Protein AF-A0A158KRB9-F1 (afdb_monomer_lite)

Radius of gyration: 19.68 Å; chains: 1; bounding box: 40×32×48 Å

Structure (mmCIF, N/CA/C/O backbone):
data_AF-A0A158KRB9-F1
#
_entry.id   AF-A0A158KRB9-F1
#
loop_
_atom_site.group_PDB
_atom_site.id
_atom_site.type_symbol
_atom_site.label_atom_id
_atom_site.label_alt_id
_atom_site.label_comp_id
_atom_site.label_asym_id
_atom_site.label_entity_id
_atom_site.label_seq_id
_atom_site.pdbx_PDB_ins_code
_atom_site.Cartn_x
_atom_site.Cartn_y
_atom_site.Cartn_z
_atom_site.occupancy
_atom_site.B_iso_or_equiv
_atom_site.auth_seq_id
_atom_site.auth_comp_id
_atom_site.auth_asym_id
_atom_site.auth_atom_id
_atom_site.pdbx_PDB_model_num
ATOM 1 N N . MET A 1 1 ? 10.032 -12.652 4.197 1.00 51.66 1 MET A N 1
ATOM 2 C CA . MET A 1 1 ? 9.252 -13.588 5.044 1.00 51.66 1 MET A CA 1
ATOM 3 C C . MET A 1 1 ? 8.449 -12.874 6.134 1.00 51.66 1 MET A C 1
ATOM 5 O O . MET A 1 1 ? 7.261 -13.137 6.249 1.00 51.66 1 MET A O 1
ATOM 9 N N . PHE A 1 2 ? 9.044 -11.918 6.857 1.00 42.50 2 PHE A N 1
ATOM 10 C CA . PHE A 1 2 ? 8.398 -11.170 7.950 1.00 42.50 2 PHE A CA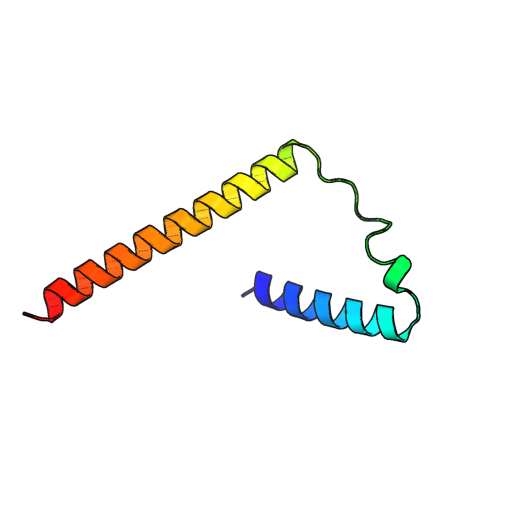 1
ATOM 11 C C . PHE A 1 2 ? 7.069 -10.471 7.593 1.00 42.50 2 PHE A C 1
ATOM 13 O O . PHE A 1 2 ? 6.090 -10.638 8.311 1.00 42.50 2 PHE A O 1
ATOM 20 N N . ARG A 1 3 ? 6.976 -9.784 6.444 1.00 58.97 3 ARG A N 1
ATOM 21 C CA . ARG A 1 3 ? 5.738 -9.091 6.018 1.00 58.97 3 ARG A CA 1
ATOM 22 C C . ARG A 1 3 ? 4.538 -10.037 5.821 1.00 58.97 3 ARG A C 1
ATOM 24 O O . ARG A 1 3 ? 3.426 -9.703 6.204 1.00 58.97 3 ARG A O 1
ATOM 31 N N . LYS A 1 4 ? 4.776 -11.243 5.289 1.00 51.50 4 LYS A N 1
ATOM 32 C CA . LYS A 1 4 ? 3.726 -12.241 4.995 1.00 51.50 4 LYS A CA 1
ATOM 33 C C . LYS A 1 4 ? 3.173 -12.913 6.260 1.00 51.50 4 LYS A C 1
ATOM 35 O O . LYS A 1 4 ? 2.047 -13.396 6.261 1.00 51.50 4 LYS A O 1
ATOM 40 N N . ILE A 1 5 ? 3.954 -12.951 7.343 1.00 58.41 5 ILE A N 1
ATOM 41 C CA . ILE A 1 5 ? 3.511 -13.467 8.648 1.00 58.41 5 ILE A CA 1
ATOM 42 C C . ILE A 1 5 ? 2.600 -12.444 9.339 1.00 58.41 5 ILE A C 1
ATOM 44 O O . ILE A 1 5 ? 1.578 -12.831 9.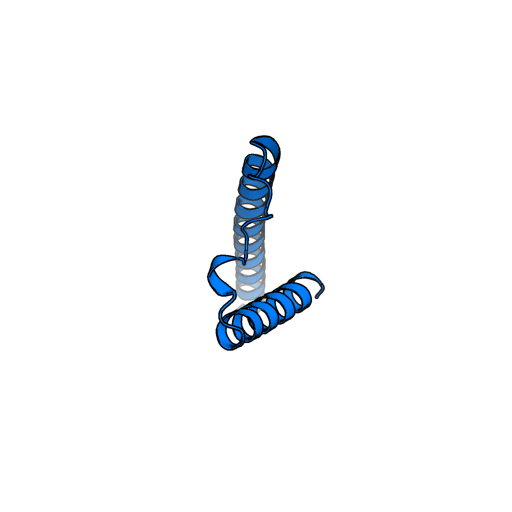906 1.00 58.41 5 ILE A O 1
ATOM 48 N N . GLU A 1 6 ? 2.926 -11.156 9.230 1.00 60.53 6 GLU A N 1
ATOM 49 C CA . GLU A 1 6 ? 2.123 -10.067 9.795 1.00 60.53 6 GLU A CA 1
ATOM 50 C C . GLU A 1 6 ? 0.744 -9.962 9.124 1.00 60.53 6 GLU A C 1
ATOM 52 O O . GLU A 1 6 ? -0.275 -9.843 9.798 1.00 60.53 6 GLU A O 1
ATOM 57 N N . GLU A 1 7 ? 0.690 -10.136 7.802 1.00 60.84 7 GLU A N 1
ATOM 58 C CA . GLU A 1 7 ? -0.547 -10.097 7.010 1.00 60.84 7 GLU A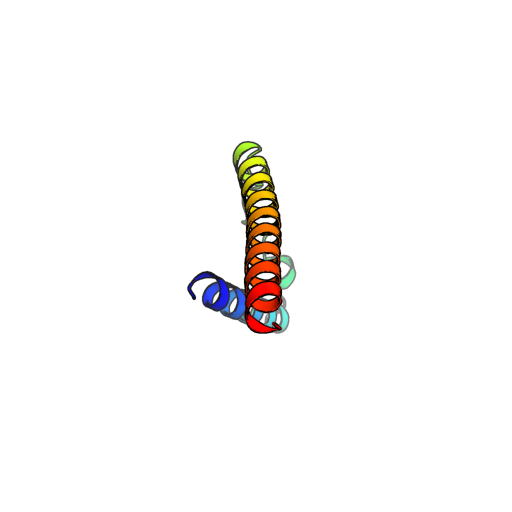 CA 1
ATOM 59 C C . GLU A 1 7 ? -1.509 -11.264 7.315 1.00 60.84 7 GLU A C 1
ATOM 61 O O . GLU A 1 7 ? -2.729 -11.104 7.372 1.00 60.84 7 GLU A O 1
ATOM 66 N N . ARG A 1 8 ? -0.978 -12.463 7.593 1.00 65.25 8 ARG A N 1
ATOM 67 C CA . ARG A 1 8 ? -1.814 -13.597 8.034 1.00 65.25 8 ARG A CA 1
ATOM 68 C C . ARG A 1 8 ? -2.361 -13.387 9.445 1.00 65.25 8 ARG A C 1
ATOM 70 O O . ARG A 1 8 ? -3.487 -13.794 9.735 1.00 65.25 8 ARG A O 1
ATOM 77 N N . ARG A 1 9 ? -1.566 -12.776 10.329 1.00 71.25 9 ARG A N 1
ATOM 78 C CA . ARG A 1 9 ? -1.973 -12.465 11.707 1.00 71.25 9 ARG A CA 1
ATOM 79 C C . ARG A 1 9 ? -3.032 -11.369 11.734 1.00 71.25 9 ARG A C 1
ATOM 81 O O . ARG A 1 9 ? -4.003 -11.512 12.476 1.00 71.25 9 ARG A O 1
ATOM 88 N N . SER A 1 10 ? -2.902 -10.341 10.897 1.00 77.75 10 SER A N 1
ATOM 89 C CA . SER A 1 10 ? -3.894 -9.274 10.790 1.00 77.75 10 SER A CA 1
ATOM 90 C C . SER A 1 10 ? -5.245 -9.818 10.320 1.00 77.75 10 SER A C 1
ATOM 92 O O . SER A 1 10 ? -6.224 -9.644 11.039 1.00 77.75 10 SER A O 1
ATOM 94 N N . LEU A 1 11 ? -5.315 -10.597 9.235 1.00 82.38 11 LEU A N 1
ATOM 95 C CA . LEU A 1 11 ? -6.592 -11.162 8.773 1.00 82.38 11 LEU A CA 1
ATOM 96 C C . LEU A 1 11 ? -7.264 -12.050 9.835 1.00 82.38 11 LEU A C 1
ATOM 98 O O . LEU A 1 11 ? -8.456 -11.910 10.110 1.00 82.38 11 LEU A O 1
ATOM 102 N N . ALA A 1 12 ? -6.502 -12.934 10.485 1.00 88.12 12 ALA A N 1
ATOM 103 C CA . ALA A 1 12 ? -7.034 -13.785 11.547 1.00 88.12 12 ALA A CA 1
ATOM 104 C C . ALA A 1 12 ? -7.578 -12.965 12.731 1.00 88.12 12 ALA A C 1
ATOM 106 O O . ALA A 1 12 ? -8.610 -13.308 13.309 1.00 88.12 12 ALA A O 1
ATOM 107 N N . ASN A 1 13 ? -6.912 -11.864 13.083 1.00 86.19 13 ASN A N 1
ATOM 108 C CA . ASN A 1 13 ? -7.366 -10.956 14.134 1.00 86.19 13 ASN A CA 1
ATOM 109 C C . ASN A 1 13 ? -8.650 -10.214 13.741 1.00 86.19 13 ASN A C 1
ATOM 111 O O . ASN A 1 13 ? -9.534 -10.062 14.582 1.00 86.19 13 ASN A O 1
ATOM 115 N N . TRP A 1 14 ? -8.804 -9.837 12.471 1.00 87.69 14 TRP A N 1
ATOM 116 C CA . TRP A 1 14 ? -10.022 -9.204 11.956 1.00 87.69 14 TRP A CA 1
ATOM 117 C C . TRP A 1 14 ? -11.202 -10.176 11.949 1.00 87.69 14 TRP A C 1
ATOM 119 O O . TRP A 1 14 ? -12.281 -9.835 12.429 1.00 87.69 14 TRP A O 1
ATOM 129 N N . VAL A 1 15 ? -10.986 -11.423 11.518 1.00 91.38 15 VAL A N 1
ATOM 130 C CA . VAL A 1 15 ? -12.005 -12.484 11.583 1.00 91.38 15 VAL A CA 1
ATOM 131 C C . VAL A 1 15 ? -12.442 -12.744 13.030 1.00 91.38 15 VAL A C 1
ATOM 133 O O . VAL A 1 15 ? -13.632 -12.890 13.305 1.00 91.38 15 VAL A O 1
ATOM 136 N N . ARG A 1 16 ? -11.507 -12.769 13.987 1.00 90.56 16 ARG A N 1
ATOM 137 C CA . ARG A 1 16 ? -11.843 -12.903 15.417 1.00 90.56 16 ARG A CA 1
ATOM 138 C C . ARG A 1 16 ? -12.607 -11.689 15.947 1.00 90.56 16 ARG A C 1
ATOM 140 O O . ARG A 1 16 ? -13.563 -11.863 16.697 1.00 90.56 16 ARG A O 1
ATOM 147 N N . ALA A 1 17 ? -12.215 -10.475 15.561 1.00 88.94 17 ALA A N 1
ATOM 148 C CA . ALA A 1 17 ? -12.911 -9.252 15.953 1.00 88.94 17 ALA A CA 1
ATOM 149 C C . ALA A 1 17 ? -14.342 -9.199 15.391 1.00 88.94 17 ALA A C 1
ATOM 151 O O . ALA A 1 17 ? -15.248 -8.790 16.114 1.00 88.94 17 ALA A O 1
ATOM 152 N N . ALA A 1 18 ? -14.551 -9.685 14.163 1.00 90.12 18 ALA A N 1
ATOM 153 C CA . ALA A 1 18 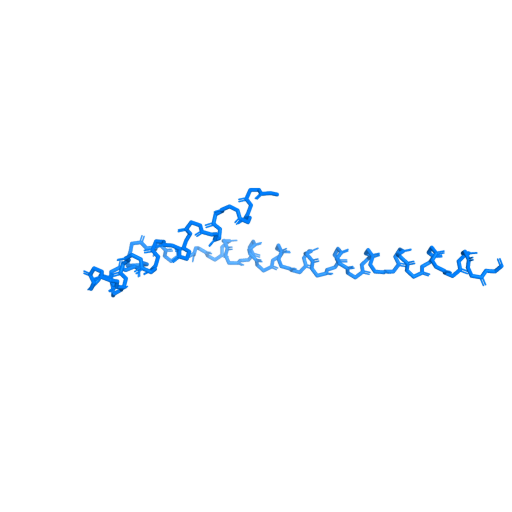? -15.865 -9.875 13.541 1.00 90.12 18 ALA A CA 1
ATOM 154 C C . ALA A 1 18 ? -16.752 -10.809 14.349 1.00 90.12 18 ALA A C 1
ATOM 156 O O . ALA A 1 18 ? -17.836 -10.414 14.768 1.00 90.12 18 ALA A O 1
ATOM 157 N N . LYS A 1 19 ? -16.250 -12.009 14.654 1.00 93.06 19 LYS A N 1
ATOM 158 C CA . LYS A 1 19 ? -16.979 -12.993 15.464 1.00 93.06 19 LYS A CA 1
ATOM 159 C C . LYS A 1 19 ? -17.312 -12.478 16.865 1.00 93.06 19 LYS A C 1
ATOM 161 O O . LYS A 1 19 ? -18.338 -12.842 17.419 1.00 93.06 19 LYS A O 1
ATOM 166 N N . ALA A 1 20 ? -16.463 -11.619 17.424 1.00 92.50 20 ALA A N 1
ATOM 167 C CA . ALA A 1 20 ? -16.673 -11.005 18.731 1.00 92.50 20 ALA A CA 1
ATOM 168 C C . ALA A 1 20 ? -17.559 -9.740 18.700 1.00 92.50 20 ALA A C 1
ATOM 170 O O . ALA A 1 20 ? -17.702 -9.100 19.738 1.00 92.50 20 ALA A O 1
ATOM 171 N N . GLY A 1 21 ? -18.083 -9.316 17.540 1.00 90.69 21 GLY A N 1
ATOM 172 C CA . GLY A 1 21 ? -18.869 -8.079 17.413 1.00 90.69 21 GLY A CA 1
ATOM 173 C C . GLY A 1 21 ? -18.066 -6.791 17.652 1.00 90.69 21 GLY A C 1
ATOM 174 O O . GLY A 1 21 ? -18.629 -5.738 17.932 1.00 90.69 21 GLY A O 1
ATOM 175 N N . ARG A 1 22 ? -16.730 -6.855 17.568 1.00 90.31 22 ARG A N 1
ATOM 176 C CA . ARG A 1 22 ? -15.806 -5.747 17.876 1.00 90.31 22 ARG A CA 1
ATOM 177 C C . ARG A 1 22 ? -15.154 -5.129 16.640 1.00 90.31 22 ARG A C 1
ATOM 179 O O . ARG A 1 22 ? -14.206 -4.367 16.800 1.00 90.31 22 ARG A O 1
ATOM 186 N N . LEU A 1 23 ? -15.643 -5.414 15.428 1.00 84.56 23 LEU A N 1
ATOM 187 C CA . LEU A 1 23 ? -15.087 -4.833 14.193 1.00 84.56 23 LEU A CA 1
ATOM 188 C C . LEU A 1 23 ? -15.047 -3.311 14.226 1.00 84.56 23 LEU A C 1
ATOM 190 O O . LEU A 1 23 ? -14.024 -2.738 13.879 1.00 84.56 23 LEU A O 1
ATOM 194 N N . GLY A 1 24 ? -16.103 -2.667 14.728 1.00 81.62 24 GLY A N 1
ATOM 195 C CA . GLY A 1 24 ? -16.147 -1.208 14.837 1.00 81.62 24 GLY A CA 1
ATOM 196 C C . GLY A 1 24 ? -15.043 -0.615 15.719 1.00 81.62 24 GLY A C 1
ATOM 197 O O . GLY A 1 24 ? -14.740 0.561 15.572 1.00 81.62 24 GLY A O 1
ATOM 198 N N . LYS A 1 25 ? -14.426 -1.415 16.607 1.00 83.31 25 LYS A N 1
ATOM 199 C CA . LYS A 1 25 ? -13.311 -1.014 17.484 1.00 83.31 25 LYS A CA 1
ATOM 200 C C . LYS A 1 25 ? -11.933 -1.246 16.858 1.00 83.31 25 LYS A C 1
ATOM 202 O O . LYS A 1 25 ? -10.936 -0.739 17.370 1.00 83.31 25 LYS A O 1
ATOM 207 N N . VAL A 1 26 ? -11.851 -2.021 15.776 1.00 81.81 26 VAL A N 1
ATOM 208 C CA . VAL A 1 26 ? -10.590 -2.281 15.070 1.00 81.81 26 VAL A CA 1
ATOM 209 C C . VAL A 1 26 ? -10.146 -0.990 14.387 1.00 81.81 26 VAL A C 1
ATOM 211 O O . VAL A 1 26 ? -10.927 -0.353 13.693 1.00 81.81 26 VAL A O 1
ATOM 214 N N . GLY A 1 27 ? -8.899 -0.578 14.616 1.00 73.88 27 GLY A N 1
ATOM 215 C CA . GLY A 1 27 ? -8.349 0.649 14.033 1.00 73.88 27 GLY A CA 1
ATOM 216 C C . GLY A 1 27 ? -8.719 1.944 14.766 1.00 73.88 27 GLY A C 1
ATOM 217 O O . GLY A 1 27 ? -8.106 2.964 14.486 1.00 73.88 27 GLY A O 1
ATOM 218 N N . GLN A 1 28 ? -9.612 1.925 15.768 1.00 79.50 28 GLN A N 1
ATOM 219 C CA . GLN A 1 28 ? -9.957 3.136 16.539 1.00 79.50 28 GLN A CA 1
ATOM 220 C C . GLN A 1 28 ? -8.764 3.743 17.295 1.00 79.50 28 GLN A C 1
ATOM 222 O O . GLN A 1 28 ? -8.724 4.942 17.537 1.00 79.50 28 GLN A O 1
ATOM 227 N N . GLN A 1 29 ? -7.793 2.913 17.680 1.00 76.00 29 GLN A N 1
ATOM 228 C CA . GLN A 1 29 ? -6.560 3.347 18.345 1.00 76.00 29 GLN A CA 1
ATOM 229 C C . GLN A 1 29 ? -5.407 3.584 17.362 1.00 76.00 29 GLN A C 1
ATOM 231 O O . GLN A 1 29 ? -4.290 3.889 17.784 1.00 76.00 29 GLN A O 1
ATOM 236 N N . GLN A 1 30 ? -5.639 3.399 16.058 1.00 72.50 30 GLN A N 1
ATOM 237 C CA . GLN A 1 30 ? -4.611 3.647 15.064 1.00 72.50 30 GLN A CA 1
ATOM 238 C C . GLN A 1 30 ? -4.405 5.154 14.972 1.00 72.50 30 GLN A C 1
ATOM 240 O O . GLN A 1 30 ? -5.305 5.898 14.587 1.00 72.50 30 GLN A O 1
ATOM 245 N N . LYS A 1 31 ? -3.216 5.605 15.374 1.00 78.31 31 LYS A N 1
ATOM 246 C CA . LYS A 1 31 ? -2.837 7.006 15.222 1.00 78.31 31 LYS A CA 1
ATOM 247 C C . LYS A 1 31 ? -2.924 7.365 13.734 1.00 78.31 31 LYS A C 1
ATOM 249 O O . LYS A 1 31 ? -2.438 6.574 12.918 1.00 78.31 31 LYS A O 1
ATOM 254 N N . PRO A 1 32 ? -3.524 8.516 13.379 1.00 76.81 32 PRO A N 1
ATOM 255 C CA . PRO A 1 32 ? -3.392 9.053 12.036 1.00 76.81 32 PRO A CA 1
ATOM 256 C C . PRO A 1 32 ? -1.912 9.084 11.663 1.00 76.81 32 PRO A C 1
ATOM 258 O O . PRO A 1 32 ? -1.082 9.484 12.483 1.00 76.81 32 PRO A O 1
ATOM 261 N N . LEU A 1 33 ? -1.588 8.607 10.461 1.00 77.38 33 LEU A N 1
ATOM 262 C CA . LEU A 1 33 ? -0.218 8.667 9.970 1.00 77.38 33 LEU A CA 1
ATOM 263 C C . LEU A 1 33 ? 0.193 10.132 9.877 1.00 77.38 33 LEU A 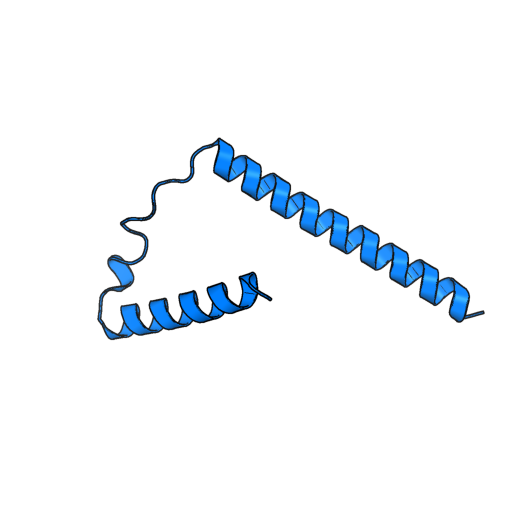C 1
ATOM 265 O O . LEU A 1 33 ? -0.562 10.970 9.384 1.00 77.38 33 LEU A O 1
ATOM 269 N N . THR A 1 34 ? 1.392 10.429 10.357 1.00 86.12 34 THR A N 1
ATOM 270 C CA . THR A 1 34 ? 2.007 11.732 10.124 1.00 86.12 34 THR A CA 1
ATOM 271 C C . THR A 1 34 ? 2.285 11.904 8.631 1.00 86.12 34 THR A C 1
ATOM 273 O O . THR A 1 34 ? 2.469 10.925 7.903 1.00 86.12 34 THR A O 1
ATOM 276 N N . GLU A 1 35 ? 2.350 13.148 8.164 1.00 88.44 35 GLU A N 1
ATOM 277 C CA . GLU A 1 35 ? 2.666 13.466 6.765 1.00 88.44 35 GLU A CA 1
ATOM 278 C C . GLU A 1 35 ? 3.958 12.769 6.302 1.00 88.44 35 GLU A C 1
ATOM 280 O O . GLU A 1 35 ? 3.992 12.135 5.250 1.00 88.44 35 GLU A O 1
ATOM 285 N N . LEU A 1 36 ? 4.988 12.755 7.154 1.00 89.50 36 LEU A N 1
ATOM 286 C CA . LEU A 1 36 ? 6.248 12.068 6.878 1.00 89.50 36 LEU A CA 1
ATOM 287 C C . LEU A 1 36 ? 6.079 10.551 6.690 1.00 89.50 36 LEU A C 1
ATOM 289 O O . LEU A 1 36 ? 6.724 9.954 5.829 1.00 89.50 36 LEU A O 1
ATOM 293 N N . GLU A 1 37 ? 5.219 9.906 7.479 1.00 89.44 37 GLU A N 1
ATOM 294 C CA . GLU A 1 37 ? 4.935 8.476 7.329 1.00 89.44 37 GLU A CA 1
ATOM 295 C C . GLU A 1 37 ? 4.144 8.180 6.049 1.00 89.44 37 GLU A C 1
ATOM 297 O O . GLU A 1 37 ? 4.363 7.138 5.423 1.00 89.44 37 GLU A O 1
ATOM 302 N N . MET A 1 38 ? 3.256 9.086 5.632 1.00 91.31 38 MET A N 1
ATOM 303 C CA . MET A 1 38 ? 2.542 8.980 4.356 1.00 91.31 38 MET A CA 1
ATOM 304 C C . MET A 1 38 ? 3.509 9.071 3.175 1.00 91.31 38 MET A C 1
ATOM 306 O O . MET A 1 38 ? 3.506 8.191 2.311 1.00 91.31 38 MET A O 1
ATOM 310 N N . GLU A 1 39 ? 4.388 10.072 3.182 1.00 94.69 39 GLU A N 1
ATOM 311 C CA . GLU A 1 39 ? 5.428 10.252 2.167 1.00 94.69 39 GLU A CA 1
ATOM 312 C C . GLU A 1 39 ? 6.383 9.054 2.127 1.00 94.69 39 GLU A C 1
ATOM 314 O O . GLU A 1 39 ? 6.660 8.500 1.062 1.00 94.69 39 GLU A O 1
ATOM 319 N N . LEU A 1 40 ? 6.816 8.560 3.292 1.00 95.00 40 LEU A N 1
ATOM 320 C CA . LEU A 1 40 ? 7.653 7.365 3.383 1.00 95.00 40 LEU A CA 1
ATOM 321 C C . LEU A 1 40 ? 6.967 6.136 2.772 1.00 95.00 40 LEU A C 1
ATOM 323 O O . LEU A 1 40 ? 7.618 5.326 2.107 1.00 95.00 40 LEU A O 1
ATOM 327 N N . ASN A 1 41 ? 5.664 5.972 3.000 1.00 92.12 41 ASN A N 1
ATOM 328 C CA . ASN A 1 41 ? 4.895 4.880 2.412 1.00 92.12 41 ASN A CA 1
ATOM 329 C C . ASN A 1 41 ? 4.755 5.034 0.894 1.00 92.12 41 ASN A C 1
ATOM 331 O O . ASN A 1 41 ? 4.898 4.033 0.185 1.00 92.12 41 ASN A O 1
ATOM 335 N N . ARG A 1 42 ? 4.552 6.258 0.390 1.00 96.06 42 ARG A N 1
ATOM 336 C CA . ARG A 1 42 ? 4.527 6.543 -1.052 1.00 96.06 42 ARG A CA 1
ATOM 337 C C . ARG A 1 42 ? 5.854 6.162 -1.706 1.00 96.06 42 ARG A C 1
ATOM 339 O O . ARG A 1 42 ? 5.872 5.332 -2.611 1.00 96.06 42 ARG A O 1
ATOM 346 N N . VAL A 1 43 ? 6.968 6.648 -1.163 1.00 97.50 43 VAL A N 1
ATOM 347 C CA . VAL A 1 43 ? 8.313 6.362 -1.688 1.00 97.50 43 VAL A CA 1
ATOM 348 C C . VAL A 1 43 ? 8.634 4.866 -1.627 1.00 97.50 43 VAL A C 1
ATOM 350 O O . VAL A 1 43 ? 9.204 4.304 -2.561 1.00 97.50 43 VAL A O 1
ATOM 353 N N . LYS A 1 44 ? 8.243 4.166 -0.553 1.00 96.81 44 LYS A N 1
ATOM 354 C CA . LYS A 1 44 ? 8.420 2.705 -0.460 1.00 96.81 44 LYS A CA 1
ATOM 355 C C . LYS A 1 44 ? 7.638 1.945 -1.531 1.00 96.81 44 LYS A C 1
ATOM 357 O O . LYS A 1 44 ? 8.112 0.892 -1.963 1.00 96.81 44 LYS A O 1
ATOM 362 N N . ARG A 1 45 ? 6.458 2.435 -1.919 1.00 96.62 45 ARG A N 1
ATOM 363 C CA . ARG A 1 45 ? 5.644 1.849 -2.988 1.00 96.62 45 ARG A CA 1
ATOM 364 C C . ARG A 1 45 ? 6.300 2.066 -4.349 1.00 96.62 45 ARG A C 1
ATOM 366 O O . ARG A 1 45 ? 6.559 1.081 -5.031 1.00 96.62 45 ARG A O 1
ATOM 373 N N . GLU A 1 46 ? 6.641 3.306 -4.684 1.00 97.69 46 GLU A N 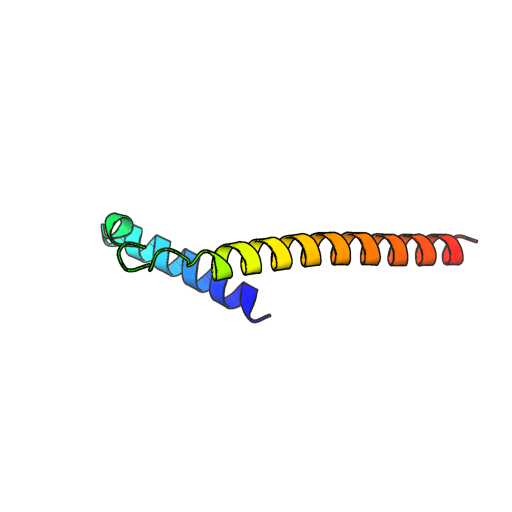1
ATOM 374 C CA . GLU A 1 46 ? 7.320 3.650 -5.943 1.00 97.69 46 GLU A CA 1
ATOM 375 C C . GLU A 1 46 ? 8.632 2.860 -6.094 1.00 97.69 46 GLU A C 1
ATOM 377 O O . GLU A 1 46 ? 8.903 2.252 -7.127 1.00 97.69 46 GLU A O 1
ATOM 382 N N . LEU A 1 47 ? 9.416 2.747 -5.016 1.00 97.88 47 LEU A N 1
ATOM 383 C CA . LEU A 1 47 ? 10.642 1.949 -5.013 1.00 97.88 47 LEU A CA 1
ATOM 384 C C . LEU A 1 47 ? 10.389 0.456 -5.274 1.00 97.88 47 LEU A C 1
ATOM 386 O O . LEU A 1 47 ? 11.243 -0.220 -5.851 1.00 97.88 47 LEU A O 1
ATOM 390 N N . ALA A 1 48 ? 9.267 -0.093 -4.804 1.00 97.38 48 ALA A N 1
ATOM 391 C CA . ALA A 1 48 ? 8.915 -1.487 -5.053 1.00 97.38 48 ALA A CA 1
ATOM 392 C C . ALA A 1 48 ? 8.517 -1.713 -6.519 1.00 97.38 48 ALA A C 1
ATOM 394 O O . ALA A 1 48 ? 8.954 -2.705 -7.103 1.00 97.38 48 ALA A O 1
ATOM 395 N N . GLU A 1 49 ? 7.760 -0.784 -7.106 1.00 97.44 49 GLU A N 1
ATOM 396 C CA . GLU A 1 49 ? 7.361 -0.800 -8.519 1.00 97.44 49 GLU A CA 1
ATOM 397 C C . GLU A 1 49 ? 8.602 -0.741 -9.428 1.00 97.44 49 GLU A C 1
ATOM 399 O O . GLU A 1 49 ? 8.840 -1.665 -10.207 1.00 97.44 49 GLU A O 1
ATOM 404 N N . VAL A 1 50 ? 9.497 0.228 -9.210 1.00 98.19 50 VAL A N 1
ATOM 405 C CA . VAL A 1 50 ? 10.747 0.364 -9.984 1.00 98.19 50 VAL A CA 1
ATOM 406 C C . VAL A 1 50 ? 11.652 -0.866 -9.847 1.00 98.19 50 VAL A C 1
ATOM 408 O O . VAL A 1 50 ? 12.282 -1.307 -10.811 1.00 98.19 50 VAL A O 1
ATOM 411 N N . LYS A 1 51 ? 11.746 -1.462 -8.649 1.00 97.50 51 LYS A N 1
ATOM 412 C CA . LYS A 1 51 ? 12.529 -2.696 -8.455 1.00 97.50 51 LYS A CA 1
ATOM 413 C C . LYS A 1 51 ? 11.952 -3.860 -9.253 1.00 97.50 51 LYS A C 1
ATOM 415 O O . LYS A 1 51 ? 12.731 -4.607 -9.841 1.00 97.50 51 LYS A O 1
ATOM 420 N N . MET A 1 52 ? 10.628 -3.997 -9.274 1.00 97.38 52 MET A N 1
ATOM 421 C CA . MET A 1 52 ? 9.946 -5.028 -10.051 1.00 97.38 52 MET A CA 1
ATOM 422 C C . MET A 1 52 ? 10.209 -4.848 -11.548 1.00 97.38 52 MET A C 1
ATOM 424 O O . MET A 1 52 ? 10.635 -5.799 -12.196 1.00 97.38 52 MET A O 1
ATOM 428 N N . GLU A 1 53 ? 10.034 -3.639 -12.083 1.00 96.75 53 GLU A N 1
ATOM 429 C CA . GLU A 1 53 ? 10.302 -3.327 -13.495 1.00 96.75 53 GLU A CA 1
ATOM 430 C C . GLU A 1 53 ? 11.751 -3.630 -13.885 1.00 96.75 53 GLU A C 1
ATOM 432 O O . GLU A 1 53 ? 12.012 -4.328 -14.865 1.00 96.75 53 GLU A O 1
ATOM 437 N N . ARG A 1 54 ? 12.714 -3.183 -13.070 1.00 96.62 54 ARG A N 1
ATOM 438 C CA . ARG A 1 54 ? 14.136 -3.485 -13.272 1.00 96.62 54 ARG A CA 1
ATOM 439 C C . ARG A 1 54 ? 14.396 -4.990 -13.304 1.00 96.62 54 ARG A C 1
ATOM 441 O O . ARG A 1 54 ? 15.200 -5.457 -14.110 1.00 96.62 54 ARG A O 1
ATOM 448 N N . ASP A 1 55 ? 13.781 -5.746 -12.402 1.00 96.56 55 ASP A N 1
ATOM 449 C CA . ASP A 1 55 ? 14.002 -7.188 -12.323 1.00 96.56 55 ASP A CA 1
ATOM 450 C C . ASP A 1 55 ? 13.354 -7.917 -13.511 1.00 96.56 55 ASP A C 1
ATOM 452 O O . ASP A 1 55 ? 13.983 -8.808 -14.080 1.00 96.56 55 ASP A O 1
ATOM 456 N N . LEU A 1 56 ? 12.190 -7.464 -13.988 1.00 96.06 56 LEU A N 1
ATOM 457 C CA . LEU A 1 56 ? 11.594 -7.935 -15.244 1.00 96.06 56 LEU A CA 1
ATOM 458 C C . LEU A 1 56 ? 12.517 -7.695 -16.445 1.00 96.06 56 LEU A C 1
ATOM 460 O O . LEU A 1 56 ? 12.727 -8.608 -17.244 1.00 96.06 56 LEU A O 1
ATOM 464 N N . LEU A 1 57 ? 13.127 -6.511 -16.548 1.00 94.69 57 LEU A N 1
ATOM 465 C CA . LEU A 1 57 ? 14.081 -6.211 -17.620 1.00 94.69 57 LEU A CA 1
ATOM 466 C C . LEU A 1 57 ? 15.310 -7.122 -17.565 1.00 94.69 57 LEU A C 1
ATOM 468 O O . LEU A 1 57 ? 15.755 -7.621 -18.598 1.00 94.69 57 LEU A O 1
ATOM 472 N N . LYS A 1 58 ? 15.839 -7.404 -16.369 1.00 93.69 58 LYS A N 1
ATOM 473 C CA . LYS A 1 58 ? 16.940 -8.367 -16.213 1.00 93.69 58 LYS A CA 1
ATOM 474 C C . LYS A 1 58 ? 16.545 -9.747 -16.725 1.00 93.69 58 LYS A C 1
ATOM 476 O O . LYS A 1 58 ? 17.305 -10.335 -17.494 1.00 93.69 58 LYS A O 1
ATOM 481 N N . PHE A 1 59 ? 15.363 -10.238 -16.355 1.00 93.31 59 PHE A N 1
ATOM 482 C CA . PHE A 1 59 ? 14.873 -11.521 -16.855 1.00 93.31 59 PHE A CA 1
ATOM 483 C C . PHE A 1 59 ? 14.735 -11.513 -18.379 1.00 93.31 59 PHE A C 1
ATOM 485 O O . PHE A 1 59 ? 15.243 -12.423 -19.026 1.00 93.31 59 PHE A O 1
ATOM 492 N N . ALA A 1 60 ? 14.162 -10.459 -18.968 1.00 91.81 60 ALA A N 1
ATOM 493 C CA . ALA A 1 60 ? 14.064 -10.322 -20.422 1.00 91.81 60 ALA A CA 1
ATOM 494 C C . ALA A 1 60 ? 15.439 -10.391 -21.112 1.00 91.81 60 ALA A C 1
ATOM 496 O O . ALA A 1 60 ? 15.594 -11.095 -22.108 1.00 91.81 60 ALA A O 1
ATOM 497 N N . THR A 1 61 ? 16.464 -9.729 -20.559 1.00 91.56 61 THR A N 1
ATOM 498 C CA . THR A 1 61 ? 17.826 -9.805 -21.118 1.00 91.56 61 THR A CA 1
ATOM 499 C C . THR A 1 61 ? 18.463 -11.186 -20.984 1.00 91.56 61 THR A C 1
ATOM 501 O O . THR A 1 61 ? 19.204 -11.586 -21.877 1.00 91.56 61 THR A O 1
ATOM 504 N N . TYR A 1 62 ? 18.184 -11.919 -19.901 1.00 88.88 62 TYR A N 1
ATOM 505 C CA . TYR A 1 62 ? 18.642 -13.298 -19.735 1.00 88.88 62 TYR A CA 1
ATOM 506 C C . TYR A 1 62 ? 17.998 -14.211 -20.787 1.00 88.88 62 TYR A C 1
ATOM 508 O O . TYR A 1 62 ? 18.701 -14.863 -21.549 1.00 88.88 62 TYR A O 1
ATOM 516 N N . PHE A 1 63 ? 16.670 -14.161 -20.932 1.00 85.25 63 PHE A N 1
ATOM 517 C CA . PHE A 1 63 ? 15.965 -14.955 -21.942 1.00 85.25 63 PHE A CA 1
ATOM 518 C C . PHE A 1 63 ? 16.406 -14.630 -23.374 1.00 85.25 63 PHE A C 1
ATOM 520 O O . PHE A 1 63 ? 16.544 -15.537 -24.190 1.00 85.25 63 PHE A O 1
ATOM 527 N N . ALA A 1 64 ? 16.684 -13.361 -23.685 1.00 87.62 64 ALA A N 1
ATOM 528 C CA . ALA A 1 64 ? 17.184 -12.964 -25.001 1.00 87.62 64 ALA A CA 1
ATOM 529 C C . ALA A 1 64 ? 18.596 -13.500 -25.317 1.00 87.62 64 ALA A C 1
ATOM 531 O O . ALA A 1 64 ? 18.938 -13.642 -26.492 1.00 87.62 64 ALA A O 1
ATOM 532 N N . LYS A 1 65 ? 19.424 -13.773 -24.299 1.00 79.75 65 LYS A N 1
ATOM 533 C CA . LYS A 1 65 ? 20.749 -14.393 -24.467 1.00 79.75 65 LYS A CA 1
ATOM 534 C C . LYS A 1 65 ? 20.651 -15.905 -24.646 1.00 79.75 65 LYS A C 1
ATOM 536 O O . LYS A 1 65 ? 21.308 -16.432 -25.533 1.00 79.75 65 LYS A O 1
ATOM 541 N N . GLU A 1 66 ? 19.813 -16.564 -23.851 1.00 74.94 66 GLU A N 1
ATOM 542 C CA . GLU A 1 66 ? 19.665 -18.024 -23.850 1.00 74.94 66 GLU A CA 1
ATOM 543 C C . GLU A 1 66 ? 18.813 -18.571 -25.009 1.00 74.94 66 GLU A C 1
ATOM 545 O O . GLU A 1 66 ? 18.872 -19.760 -25.297 1.00 74.94 66 GLU A O 1
ATOM 550 N N . SER A 1 67 ? 18.020 -17.731 -25.685 1.00 70.19 67 SER A N 1
ATOM 551 C CA . SER A 1 67 ? 17.191 -18.139 -26.838 1.00 70.19 67 SER A CA 1
ATOM 552 C C . SER A 1 67 ? 17.952 -18.140 -28.175 1.00 70.19 67 SER A C 1
ATOM 554 O O . SER A 1 67 ? 17.318 -18.122 -29.232 1.00 70.19 67 SER A O 1
ATOM 556 N N . ARG A 1 68 ? 19.288 -18.078 -28.142 1.00 58.50 68 ARG A N 1
ATOM 557 C CA . ARG A 1 68 ? 20.159 -17.977 -29.317 1.00 58.50 68 ARG A CA 1
ATOM 558 C C . ARG A 1 68 ? 21.012 -19.228 -29.490 1.00 58.50 68 ARG A C 1
ATOM 560 O O . ARG A 1 68 ? 21.407 -19.810 -28.459 1.00 58.50 68 ARG A O 1
#

Organism: NCBI:txid1226301

Sequence (68 aa):
MFRKIEERRSLANWVRAAKAGRLGKVGQQQKPLTELEMELNRVKRELAEVKMERDLLKFATYFAKESR

pLDDT: mean 84.26, std 13.31, range [42.5, 98.19]

Foldseek 3Di:
DVVVVVVVVVVVVCVVCVVVVNNVVPCPPPPDDDPVRVVVVVVVVVVVVVVVVVVVVVVVVVCVVVVD

Secondary structure (DSSP, 8-state):
-HHHHHHHHHHHHHHHHHHTT-GGGTTTT-PPPPHHHHHHHHHHHHHHHHHHHHHHHHHHHHHHHHT-

=== Feature glossary ===
Feature key, reading from the visual/contextual features back to the raw sequence:

Rendered structure images. Structure images are PyMOL renders from six orthogonal camera directions. Cartoon representation draws helices as coils and strands as arrows; sticks shows the backbone as bonds; surface shows the solvent-excluded envelope. Rainbow coloring maps sequence position to hue (blue→red, N→C); chain coloring assigns a distinct color per polypeptide.

Contact-map, Ramachandran, and PAE plots. Three diagnostic plots accompany the record. The Cα contact map visualizes the tertiary structure as a 2D adjacency matrix (8 Å cutoff, sequence-local contacts suppressed). The Ramachandran plot shows the distribution of backbone (φ, ψ) torsions, with points in the α and β basins reflecting secondary structure content. The PAE plot shows AlphaFold's inter-residue confidence as a color matrix.

InterPro / GO / CATH / organism. The annotation block draws on four external resources. InterPro: which protein families and domains the sequence belongs to. GO: standardized terms for what the protein does, what process it participates in, and where in the cell it acts. CATH: which structural fold it has in the CATH hierarchy. Organism: the species of origin.

Nearest PDB structures. Structural nearest neighbors (via Foldseek easy-search vs the PDB). Reported per hit: target PDB id, E-value, and alignment TM-score. A TM-score above ~0.5 is the conventional threshold for 'same fold'.

Predicted aligned error. Predicted aligned error is AlphaFold's pairwise confidence. Unlike pLDDT (per-residue), PAE is per-residue-pair and captures whether two parts of the structure are correctly placed relative to each other. Units are ångströms of expected positional error.

Solvent-accessible surface area. SASA measures how much of the protein is reachable by solvent. It is computed by rolling a water-sized probe over the atomic surface and summing the exposed area (Å²). Per-residue SASA distinguishes core (buried, low SASA) from surface (exposed, high SASA) residues; total SASA is a whole-molecule size measure.

B-factor. Crystallographic B-factors measure how much each atom's electron density is smeared out, in Å². They rise in mobile loops and surface residues and fall in the buried interior. In AlphaFold models this column is repurposed to hold pLDDT instead.

pLDDT. For AlphaFold models, the B-factor field carries pLDDT — the model's own estimate of local accuracy on a 0–100 scale. Regions with pLDDT<50 should be treated as essentially unmodeled; they often correspond to intrinsically disordered segments.

Backbone torsions (φ/ψ). φ (phi) and ψ (psi) are the two rotatable backbone dihedrals per residue: φ is the C(i-1)–N–Cα–C torsion, ψ is the N–Cα–C–N(i+1) torsion, both in degrees on (−180°, 180°]. α-helical residues cluster near (−60°, −45°); β-strand residues near (−120°, +130°). A Ramachandran plot is simply a scatter of (φ, ψ) for every residue.

Radius of gyration, Cα contacts, bounding box. Radius of gyration (Rg) is the root-mean-square distance of Cα atoms from their centroid — a single number for overall size and compactness. A globular domain of N residues has Rg ≈ 2.2·N^0.38 Å; an extended or disordered chain has a much larger Rg. The Cα contact count is the number of residue pairs whose Cα atoms are within 8 Å and are more than four positions apart in sequence — a standard proxy for tertiary packing density. The bounding box is the smallest axis-aligned box enclosing all Cα atoms.

Secondary structure (3-state, P-SEA). Three-state secondary structure (P-SEA) collapses the eight DSSP classes into helix (a), strand (b), and coil (c). P-SEA assigns these from Cα geometry alone — distances and angles — without requiring backbone oxygens, so it works on any Cα trace.

Secondary structure (8-state, DSSP). Secondary structure is the local, repeating backbone conformation. DSSP classifies it into eight states by reading the hydrogen-bond network: three helix types (H, G, I), two β types (E, B), two non-regular types (T, S), and unstructured coil (-).

Foldseek 3Di. The Foldseek 3Di string encodes local tertiary geometry as a 20-letter alphabet — one character per residue — derived from the relative positions of nearby Cα atoms. Unlike the amino-acid sequence, 3Di is a direct function of the 3D structure, so two proteins with the same fold have similar 3Di strings even at low sequence identity.

mmCIF coordinates. Structure coordinates are given as an mmCIF _atom_site loop: one row per atom with element, residue name, chain id, sequence number, and x/y/z position in Å. Only the four main-chain atoms per residue are included here; side chains are omitted to keep the record compact.

Sequence. This is the polypeptide sequence — one letter per residue, N-terminus first. Length ranges from a few dozen residues for small domains to over a thousand for large multi-domain proteins.